Protein AF-A0A955SI25-F1 (afdb_monomer)

Sequence (45 aa):
MTPHPRKVFVVHGEERQSLAFAMRLKTEFPGMEVEVPRVDSTHDV

Solvent-accessible surface area (backbone atoms only — not comparable to full-atom values): 3030 Å² total; per-residue (Å²): 135,85,84,76,70,58,67,46,76,50,72,87,71,58,70,70,58,37,50,55,50,43,53,51,50,39,70,78,36,76,82,35,47,66,43,71,74,58,91,92,64,85,80,91,132

Mean predicted aligned error: 4.82 Å

Nearest PDB structures (foldseek):
  5mkb-assembly1_A  TM=5.007E-01  e=1.660E+00  Lacticaseibacillus casei
  7o62-assembly1_C  TM=4.638E-01  e=4.844E+00  Desulfotalea psychrophila LSv54
  7bg0-assembly2_D  TM=4.365E-01  e=5.202E+00  Escherichia coli K-12

Secondary structure (DSSP, 8-state):
-PPPPSEEE--SS-HHHHHHHHHHHHHH-TTSEEE-PPTT-----

pLDDT: mean 85.68, std 7.5, range [56.5, 94.19]

Structure (mmCIF, N/CA/C/O backbone):
data_AF-A0A955SI25-F1
#
_entry.id   AF-A0A955SI25-F1
#
loop_
_atom_site.group_PDB
_atom_site.id
_atom_site.type_symbol
_atom_site.label_atom_id
_atom_site.label_alt_id
_atom_site.label_comp_id
_atom_site.label_asym_id
_atom_site.label_entity_id
_atom_site.label_seq_id
_atom_site.pdbx_PDB_ins_code
_atom_site.Cartn_x
_atom_site.Cartn_y
_atom_site.Cartn_z
_atom_site.occupancy
_atom_site.B_iso_or_equiv
_atom_site.auth_seq_id
_atom_site.auth_comp_id
_atom_site.auth_asym_id
_atom_site.auth_atom_id
_atom_site.pdbx_PDB_model_num
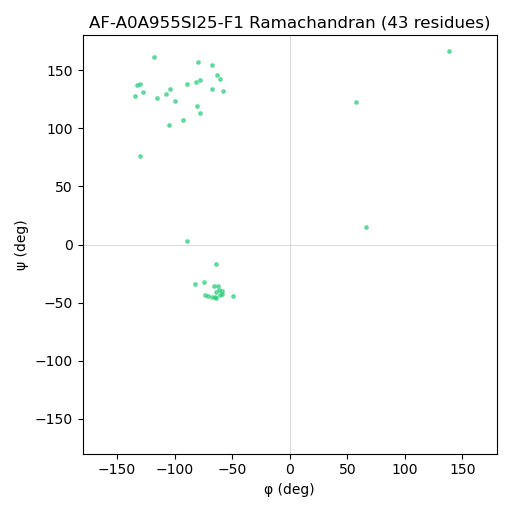ATOM 1 N N . MET A 1 1 ? -20.039 6.660 10.123 1.00 56.50 1 MET A N 1
ATOM 2 C CA . MET A 1 1 ? -18.746 5.979 10.341 1.00 56.50 1 MET A CA 1
ATOM 3 C C . MET A 1 1 ? -18.223 5.579 8.976 1.00 56.50 1 MET A C 1
ATOM 5 O O . MET A 1 1 ? -18.905 4.832 8.289 1.00 56.50 1 MET A O 1
ATOM 9 N N . THR A 1 2 ? -17.103 6.139 8.536 1.00 70.94 2 THR A N 1
ATOM 10 C CA . THR A 1 2 ? -16.470 5.771 7.264 1.00 70.94 2 THR A CA 1
ATOM 11 C C . THR A 1 2 ? -15.661 4.489 7.486 1.00 70.94 2 THR A C 1
ATOM 13 O O . THR A 1 2 ? -14.784 4.487 8.354 1.00 70.94 2 THR A O 1
ATOM 16 N N . PRO A 1 3 ? -15.969 3.376 6.797 1.00 77.69 3 PRO A N 1
ATOM 17 C CA . PRO A 1 3 ? -15.196 2.150 6.939 1.00 77.69 3 PRO A CA 1
ATOM 18 C C . PRO A 1 3 ? -13.793 2.364 6.370 1.00 77.69 3 PRO A C 1
ATOM 20 O O . PRO A 1 3 ? -13.638 2.915 5.281 1.00 77.69 3 PRO A O 1
ATOM 23 N N . HIS A 1 4 ? -12.778 1.927 7.112 1.00 81.62 4 HIS A N 1
ATOM 24 C CA . HIS A 1 4 ? -11.407 1.905 6.615 1.00 81.62 4 HIS A CA 1
ATOM 25 C C . HIS A 1 4 ? -11.155 0.566 5.911 1.00 81.62 4 HIS A C 1
ATOM 27 O O . HIS A 1 4 ? -11.597 -0.474 6.417 1.00 81.62 4 HIS A O 1
ATOM 33 N N . PRO A 1 5 ? -10.471 0.567 4.756 1.00 88.44 5 PRO A N 1
ATOM 34 C CA . PRO A 1 5 ? -10.074 -0.669 4.103 1.00 88.44 5 PRO A CA 1
ATOM 35 C C . PRO A 1 5 ? -9.102 -1.451 4.994 1.00 88.44 5 PRO A C 1
ATOM 37 O O . PRO A 1 5 ? -8.288 -0.872 5.711 1.00 88.44 5 PRO A O 1
ATOM 40 N N . ARG A 1 6 ? -9.192 -2.784 4.944 1.00 89.38 6 ARG A N 1
ATOM 41 C CA . ARG A 1 6 ? -8.261 -3.672 5.659 1.00 89.38 6 ARG A CA 1
ATOM 42 C C . ARG A 1 6 ? -6.958 -3.878 4.895 1.00 89.38 6 ARG A C 1
ATOM 44 O O . ARG A 1 6 ? -5.919 -3.992 5.531 1.00 89.38 6 ARG A O 1
ATOM 51 N N . LYS A 1 7 ? -7.019 -3.900 3.559 1.00 90.94 7 LYS A N 1
ATOM 52 C CA . LYS A 1 7 ? -5.874 -4.098 2.667 1.00 90.94 7 LYS A CA 1
ATOM 53 C C . LYS A 1 7 ? -5.871 -3.069 1.537 1.00 90.94 7 LYS A C 1
ATOM 55 O O . LYS A 1 7 ? -6.923 -2.767 0.977 1.00 90.94 7 LYS A O 1
ATOM 60 N N . VAL A 1 8 ? -4.698 -2.524 1.226 1.00 91.56 8 VAL A N 1
ATOM 61 C CA . VAL A 1 8 ? -4.471 -1.510 0.192 1.00 91.56 8 VAL A CA 1
ATOM 62 C C . VAL A 1 8 ? -3.253 -1.891 -0.640 1.00 91.56 8 VAL A C 1
ATOM 64 O O . VAL A 1 8 ? -2.163 -2.096 -0.107 1.00 91.56 8 VAL A O 1
ATOM 67 N N . PHE A 1 9 ? -3.435 -1.917 -1.958 1.00 91.88 9 PHE A N 1
ATOM 68 C CA . PHE A 1 9 ? -2.348 -2.057 -2.920 1.00 91.88 9 PHE A CA 1
ATOM 69 C C . PHE A 1 9 ? -1.993 -0.687 -3.487 1.00 91.88 9 PHE A C 1
ATOM 71 O O . PHE A 1 9 ? -2.850 0.006 -4.035 1.00 91.88 9 PHE A O 1
ATOM 78 N N . VAL A 1 10 ? -0.730 -0.294 -3.358 1.00 90.75 10 VAL A N 1
ATOM 79 C CA . VAL A 1 10 ? -0.216 0.941 -3.952 1.00 90.75 10 VAL A CA 1
ATOM 80 C C . VAL A 1 10 ? 0.368 0.601 -5.316 1.00 90.75 10 VAL A C 1
ATOM 82 O O . VAL A 1 10 ? 1.425 -0.018 -5.410 1.00 90.75 10 VAL A O 1
ATOM 85 N N . VAL A 1 11 ? -0.345 1.000 -6.365 1.00 88.94 11 VAL A N 1
ATOM 86 C CA . VAL A 1 11 ? 0.011 0.759 -7.770 1.00 88.94 11 VAL A CA 1
ATOM 87 C C . VAL A 1 11 ? 0.239 2.077 -8.505 1.00 88.94 11 VAL A C 1
ATOM 89 O O . VAL A 1 11 ? -0.259 3.109 -8.066 1.00 88.94 11 VAL A O 1
ATOM 92 N N . HIS A 1 12 ? 0.922 2.002 -9.653 1.00 76.38 12 HIS A N 1
ATOM 93 C CA . HIS A 1 12 ? 1.285 3.119 -10.535 1.00 76.38 12 HIS A CA 1
ATOM 94 C C . HIS A 1 12 ? 2.113 4.240 -9.872 1.00 76.38 12 HIS A C 1
ATOM 96 O O . HIS A 1 12 ? 1.701 4.901 -8.927 1.00 76.38 12 HIS A O 1
ATOM 102 N N . GLY A 1 13 ? 3.288 4.507 -10.442 1.00 76.56 13 GLY A N 1
ATOM 103 C CA . GLY A 1 13 ? 4.253 5.490 -9.947 1.00 76.56 13 GLY A CA 1
ATOM 104 C C . GLY A 1 13 ? 5.669 4.932 -10.035 1.00 76.56 13 GLY A C 1
ATOM 105 O O . GLY A 1 13 ? 5.858 3.733 -10.241 1.00 76.56 13 GLY A O 1
ATOM 106 N N . GLU A 1 14 ? 6.683 5.784 -9.884 1.00 85.12 14 GLU A N 1
ATOM 107 C CA . GLU A 1 14 ? 8.050 5.283 -9.722 1.00 85.12 14 GLU A CA 1
ATOM 108 C C . GLU A 1 14 ? 8.130 4.408 -8.463 1.00 85.12 14 GLU A C 1
ATOM 110 O O . GLU A 1 14 ? 7.511 4.716 -7.439 1.00 85.12 14 GLU A O 1
ATOM 115 N N . GLU A 1 15 ? 8.911 3.327 -8.509 1.00 82.81 15 GLU A N 1
ATOM 116 C CA . GLU A 1 15 ? 9.031 2.352 -7.413 1.00 82.81 15 GLU A CA 1
ATOM 117 C C . GLU A 1 15 ? 9.299 3.034 -6.062 1.00 82.81 15 GLU A C 1
ATOM 119 O O . GLU A 1 15 ? 8.643 2.763 -5.054 1.00 82.81 15 GLU A O 1
ATOM 124 N N . ARG A 1 16 ? 10.210 4.013 -6.063 1.00 86.75 16 ARG A N 1
ATOM 125 C CA . ARG A 1 16 ? 10.610 4.759 -4.867 1.00 86.75 16 ARG A CA 1
ATOM 126 C C . ARG A 1 16 ? 9.473 5.611 -4.291 1.00 86.75 16 ARG A C 1
ATOM 128 O O . ARG A 1 16 ? 9.364 5.735 -3.073 1.00 86.75 16 ARG A O 1
ATOM 135 N N . GLN A 1 17 ? 8.624 6.178 -5.148 1.00 89.75 17 GLN A N 1
ATOM 136 C CA . GLN A 1 17 ? 7.471 6.982 -4.735 1.00 89.75 17 GLN A CA 1
ATOM 137 C C . GLN A 1 17 ? 6.362 6.094 -4.167 1.00 89.75 17 GLN A C 1
ATOM 139 O O . GLN A 1 17 ? 5.816 6.396 -3.106 1.00 89.75 17 GLN A O 1
ATOM 144 N N . SER A 1 18 ? 6.096 4.963 -4.824 1.00 88.62 18 SER A N 1
ATOM 145 C CA . SER A 1 18 ? 5.114 3.969 -4.376 1.00 88.62 18 SER A CA 1
ATOM 146 C C . SER A 1 18 ? 5.485 3.409 -3.000 1.00 88.62 18 SER A C 1
ATOM 148 O O . SER A 1 18 ? 4.647 3.346 -2.099 1.00 88.62 18 SER A O 1
ATOM 150 N N . LEU A 1 19 ? 6.769 3.097 -2.792 1.00 88.88 19 LEU A N 1
ATOM 151 C CA . LEU A 1 19 ? 7.285 2.634 -1.504 1.00 88.88 19 LEU A CA 1
ATOM 152 C C . LEU A 1 19 ? 7.157 3.708 -0.412 1.00 88.88 19 LEU A C 1
ATOM 154 O O . LEU A 1 19 ? 6.683 3.419 0.688 1.00 88.88 19 LEU A O 1
ATOM 158 N N . ALA A 1 20 ? 7.540 4.953 -0.715 1.00 91.69 20 ALA A N 1
ATOM 159 C CA . ALA A 1 20 ? 7.440 6.061 0.232 1.00 91.6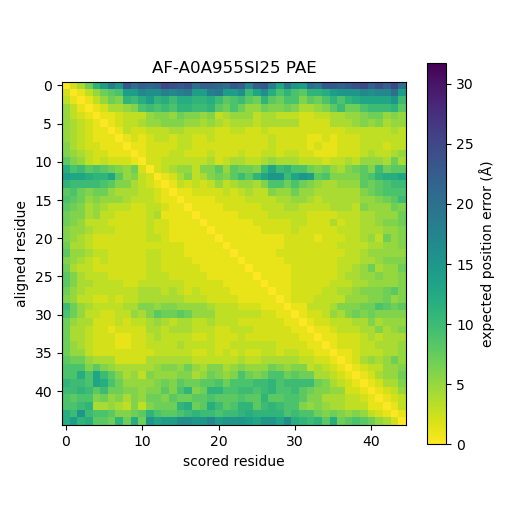9 20 ALA A CA 1
ATOM 160 C C . ALA A 1 20 ? 5.985 6.336 0.647 1.00 91.69 20 ALA A C 1
ATOM 162 O O . ALA A 1 20 ? 5.709 6.590 1.822 1.00 91.69 20 ALA A O 1
ATOM 163 N N . PHE A 1 21 ? 5.044 6.245 -0.294 1.00 92.31 21 PHE A N 1
ATOM 164 C CA . PHE A 1 21 ? 3.620 6.398 -0.010 1.00 92.31 21 PHE A CA 1
ATOM 165 C C . PHE A 1 21 ? 3.083 5.251 0.854 1.00 92.31 21 PHE A C 1
ATOM 167 O O . PHE A 1 21 ? 2.431 5.501 1.869 1.00 92.31 21 PHE A O 1
ATOM 174 N N . ALA A 1 22 ? 3.436 4.004 0.528 1.00 90.81 22 ALA A N 1
ATOM 175 C CA . ALA A 1 22 ? 3.052 2.837 1.317 1.00 90.81 22 ALA A CA 1
ATOM 176 C C . ALA A 1 22 ? 3.554 2.920 2.771 1.00 90.81 22 ALA A C 1
ATOM 178 O O . ALA A 1 22 ? 2.822 2.585 3.701 1.00 90.81 22 ALA A O 1
A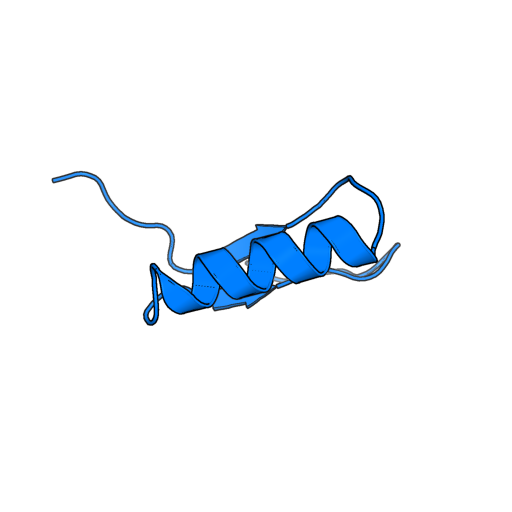TOM 179 N N . MET A 1 23 ? 4.777 3.415 2.989 1.00 91.38 23 MET A N 1
ATOM 180 C CA . MET A 1 23 ? 5.329 3.623 4.335 1.00 91.38 23 MET A CA 1
ATOM 181 C C . MET A 1 23 ? 4.546 4.669 5.140 1.00 91.38 23 MET A C 1
ATOM 183 O O . MET A 1 23 ? 4.284 4.462 6.329 1.00 91.38 23 MET A O 1
ATOM 187 N N . ARG A 1 24 ? 4.134 5.772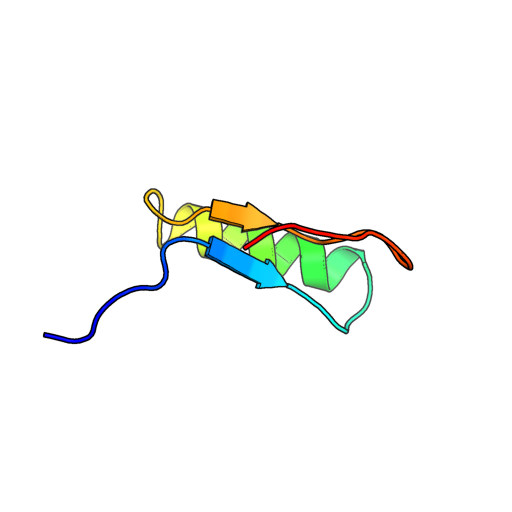 4.502 1.00 94.19 24 ARG A N 1
ATOM 188 C CA . ARG A 1 24 ? 3.313 6.805 5.153 1.00 94.19 24 ARG A CA 1
ATOM 189 C C . ARG A 1 24 ? 1.937 6.264 5.535 1.00 94.19 24 ARG A C 1
ATOM 191 O O . ARG A 1 24 ? 1.539 6.429 6.681 1.00 94.19 24 ARG A O 1
ATOM 198 N N . LEU A 1 25 ? 1.281 5.528 4.635 1.00 91.44 25 LEU A N 1
ATOM 199 C CA . LEU A 1 25 ? -0.001 4.869 4.911 1.00 91.44 25 LEU A CA 1
ATOM 200 C C . LEU A 1 25 ? 0.083 3.891 6.089 1.00 91.44 25 LEU A C 1
ATOM 202 O O . LEU A 1 25 ? -0.793 3.909 6.945 1.00 91.44 25 LEU A O 1
ATOM 206 N N . LYS A 1 26 ? 1.147 3.081 6.181 1.00 90.50 26 LYS A N 1
ATOM 207 C CA . LYS A 1 26 ? 1.356 2.187 7.339 1.00 90.50 26 LYS A CA 1
ATOM 208 C C . LYS A 1 26 ? 1.529 2.952 8.648 1.00 90.50 26 LYS A C 1
ATOM 210 O O . LYS A 1 26 ? 1.091 2.481 9.691 1.00 90.50 26 LYS A O 1
ATOM 215 N N . THR A 1 27 ? 2.182 4.113 8.592 1.00 91.56 27 THR A N 1
ATOM 216 C CA . THR A 1 27 ? 2.407 4.964 9.768 1.00 91.56 27 THR A CA 1
ATOM 217 C C . THR A 1 27 ? 1.109 5.614 10.245 1.00 91.56 27 THR A C 1
ATOM 219 O O . THR A 1 27 ? 0.839 5.626 11.442 1.00 91.56 27 THR A O 1
ATOM 222 N N . GLU A 1 28 ? 0.295 6.133 9.323 1.00 92.81 28 GLU A N 1
ATOM 223 C CA . GLU A 1 28 ? -0.991 6.766 9.653 1.00 92.81 28 GLU A CA 1
ATOM 224 C C . GLU A 1 28 ? -2.075 5.749 10.033 1.00 92.81 28 GLU A C 1
ATOM 226 O O . GLU A 1 28 ? -2.924 6.039 10.875 1.00 92.81 28 GLU A O 1
ATOM 231 N N . PHE A 1 29 ? -2.036 4.547 9.451 1.00 90.25 29 PHE A N 1
ATOM 232 C CA . PHE A 1 29 ? -3.058 3.514 9.620 1.00 90.25 29 PHE A CA 1
ATOM 233 C C . PHE A 1 29 ? -2.420 2.163 9.986 1.00 90.25 29 P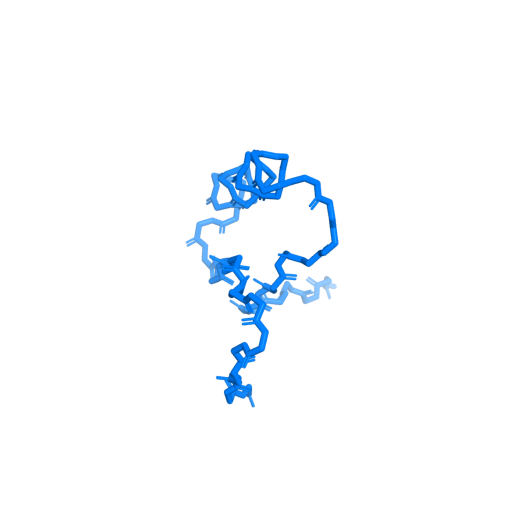HE A C 1
ATOM 235 O O . PHE A 1 29 ? -2.362 1.255 9.155 1.00 90.25 29 PHE A O 1
ATOM 242 N N . PRO A 1 30 ? -1.980 1.973 11.244 1.00 86.31 30 PRO A N 1
ATOM 243 C CA . PRO A 1 30 ? -1.273 0.759 11.667 1.00 86.31 30 PRO A CA 1
ATOM 244 C C . PRO A 1 30 ? -2.113 -0.529 11.589 1.00 86.31 30 PRO A C 1
ATOM 246 O O . PRO A 1 30 ? -1.558 -1.623 11.606 1.00 86.31 30 PRO A O 1
ATOM 249 N N . GLY A 1 31 ? -3.443 -0.420 11.496 1.00 88.25 31 GLY A N 1
ATOM 250 C CA . GLY A 1 31 ? -4.355 -1.558 11.317 1.00 88.25 31 GLY A CA 1
ATOM 251 C C . GLY A 1 31 ? -4.629 -1.943 9.860 1.00 88.25 31 GLY A C 1
ATOM 252 O O . GLY A 1 31 ? -5.462 -2.815 9.620 1.00 88.25 31 GLY A O 1
ATOM 253 N N . MET A 1 32 ? -3.987 -1.278 8.898 1.00 90.12 32 MET A N 1
ATOM 254 C CA . MET A 1 32 ? -4.195 -1.491 7.470 1.00 90.12 32 MET A CA 1
ATOM 255 C C . MET A 1 32 ? -2.996 -2.209 6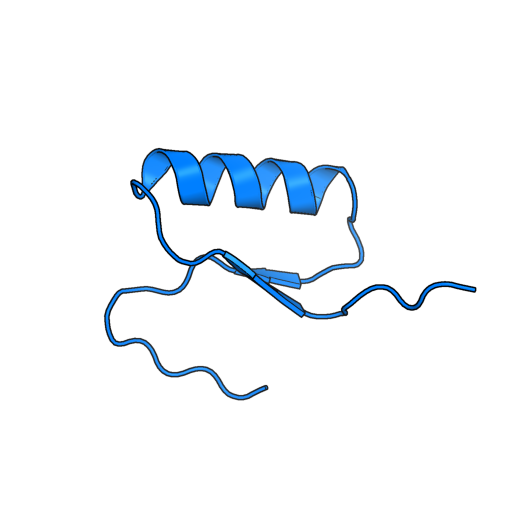.850 1.00 90.12 32 MET A C 1
ATOM 257 O O . MET A 1 32 ? -1.845 -1.794 6.995 1.00 90.12 32 MET A O 1
ATOM 261 N N . GLU A 1 33 ? -3.266 -3.284 6.120 1.00 90.88 33 GLU A N 1
ATOM 262 C CA . GLU A 1 33 ? -2.261 -4.008 5.357 1.00 90.88 33 GLU A CA 1
ATOM 263 C C . GLU A 1 33 ? -1.964 -3.248 4.062 1.00 90.88 33 GLU A C 1
ATOM 265 O O . GLU A 1 33 ? -2.824 -3.112 3.197 1.00 90.88 33 GLU A O 1
ATOM 270 N N . VAL A 1 34 ? -0.749 -2.718 3.930 1.00 91.88 34 VAL A N 1
ATOM 271 C CA . VAL A 1 34 ? -0.344 -1.946 2.746 1.00 91.88 34 VAL A CA 1
ATOM 272 C C . VAL A 1 34 ? 0.763 -2.677 1.999 1.00 91.88 34 VAL A C 1
ATOM 274 O O . VAL A 1 34 ? 1.808 -3.003 2.576 1.00 91.88 34 VAL A O 1
ATOM 277 N N . GLU A 1 35 ? 0.548 -2.897 0.708 1.00 90.31 35 GLU A N 1
ATOM 278 C CA . GLU A 1 35 ? 1.423 -3.678 -0.163 1.00 90.31 35 GLU A CA 1
ATOM 279 C C . GLU A 1 35 ? 1.739 -2.909 -1.455 1.00 90.31 35 GLU A C 1
ATOM 281 O O . GLU A 1 35 ? 0.865 -2.271 -2.038 1.00 90.31 35 GLU A O 1
ATOM 286 N N . VAL A 1 36 ? 2.998 -2.958 -1.901 1.00 88.69 36 VAL A N 1
ATOM 287 C CA . VAL A 1 36 ? 3.402 -2.505 -3.241 1.00 88.69 36 VAL A CA 1
ATOM 288 C C . VAL A 1 36 ? 3.635 -3.774 -4.064 1.00 88.69 36 VAL A C 1
ATOM 290 O O . VAL A 1 36 ? 4.645 -4.447 -3.834 1.00 88.69 36 VAL A O 1
ATOM 29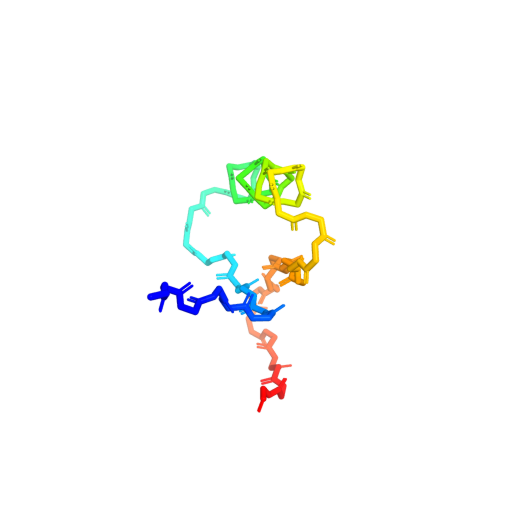3 N N . PRO A 1 37 ? 2.698 -4.162 -4.945 1.00 86.56 37 PRO A N 1
ATOM 294 C CA . PRO A 1 37 ? 2.824 -5.386 -5.723 1.00 86.56 37 PRO A CA 1
ATOM 295 C C . PRO A 1 37 ? 3.971 -5.277 -6.732 1.00 86.56 37 PRO A C 1
ATOM 297 O O . PRO A 1 37 ? 4.351 -4.186 -7.167 1.00 86.56 37 PRO A O 1
ATOM 300 N N . ARG A 1 38 ? 4.529 -6.429 -7.112 1.00 83.00 38 ARG A N 1
ATOM 301 C CA . ARG A 1 38 ? 5.506 -6.495 -8.204 1.00 83.00 38 ARG A CA 1
ATOM 302 C C . ARG A 1 38 ? 4.767 -6.458 -9.538 1.00 83.00 38 ARG A C 1
ATOM 304 O O . ARG A 1 38 ? 3.595 -6.813 -9.625 1.00 83.00 38 ARG A O 1
ATOM 311 N N . VAL A 1 39 ? 5.465 -6.048 -10.594 1.00 79.62 39 VAL A N 1
ATOM 312 C CA . VAL A 1 39 ? 4.921 -6.181 -11.951 1.00 79.62 39 VAL A CA 1
ATOM 313 C C . VAL A 1 39 ? 4.616 -7.665 -12.197 1.00 79.62 39 VAL A C 1
ATOM 315 O O . VAL A 1 39 ? 5.430 -8.523 -11.852 1.00 79.62 39 VAL A O 1
ATOM 318 N N . ASP A 1 40 ? 3.415 -7.941 -12.707 1.00 81.44 40 ASP A N 1
ATOM 319 C CA . ASP A 1 40 ? 2.863 -9.277 -12.974 1.00 81.44 40 ASP A CA 1
ATOM 320 C C . ASP A 1 40 ? 2.590 -10.176 -11.746 1.00 81.44 40 ASP A C 1
ATOM 322 O O . ASP A 1 40 ? 2.357 -11.378 -11.899 1.00 81.44 40 ASP A O 1
ATOM 326 N N . SER A 1 41 ? 2.565 -9.639 -10.516 1.00 82.75 41 SER A N 1
ATOM 327 C CA . SER A 1 41 ? 2.156 -10.426 -9.341 1.00 82.75 41 SER A CA 1
ATOM 328 C C . SER A 1 41 ? 0.634 -10.581 -9.232 1.00 82.75 41 SER A C 1
ATOM 330 O O . SER A 1 41 ? -0.133 -9.658 -9.499 1.00 82.75 41 SER A O 1
ATOM 332 N N . THR A 1 42 ? 0.185 -11.769 -8.813 1.00 83.00 42 THR A N 1
ATOM 333 C CA . THR A 1 42 ? -1.231 -12.072 -8.546 1.00 83.00 42 THR A CA 1
ATOM 334 C C . THR A 1 42 ? -1.472 -12.100 -7.041 1.00 83.00 42 THR A C 1
ATOM 336 O O . THR A 1 42 ? -0.700 -12.719 -6.309 1.00 83.00 42 THR A O 1
ATOM 339 N N . HIS A 1 43 ? -2.541 -11.444 -6.589 1.00 77.75 43 HIS A N 1
ATOM 340 C CA . HIS A 1 43 ? -2.924 -11.381 -5.179 1.00 77.75 43 HIS A CA 1
ATOM 341 C C . HIS A 1 43 ? -4.382 -11.812 -5.018 1.00 77.75 43 HIS A C 1
ATOM 343 O O . HIS A 1 43 ? -5.249 -11.325 -5.742 1.00 77.75 43 HIS A O 1
ATOM 349 N N . ASP A 1 44 ? -4.627 -12.711 -4.067 1.00 74.62 44 ASP A N 1
ATOM 350 C CA . ASP A 1 44 ? -5.970 -13.072 -3.605 1.00 74.62 44 ASP A CA 1
ATOM 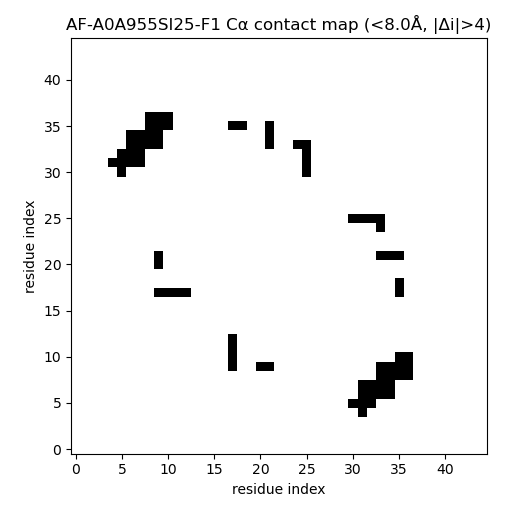351 C C . ASP A 1 44 ? -6.453 -12.017 -2.589 1.00 74.62 44 ASP A C 1
ATOM 353 O O . ASP A 1 44 ? -5.644 -11.521 -1.790 1.00 74.62 44 ASP A O 1
ATOM 357 N N . VAL A 1 45 ? -7.732 -11.632 -2.654 1.00 69.81 45 VAL A N 1
ATOM 358 C CA . VAL A 1 45 ? -8.327 -10.494 -1.913 1.00 69.81 45 VAL A CA 1
ATOM 359 C C . VAL A 1 45 ? -9.570 -10.877 -1.133 1.00 69.81 45 VAL A C 1
ATOM 361 O O . VAL A 1 45 ? -10.458 -11.535 -1.713 1.00 69.81 45 VAL A O 1
#

Radius of gyration: 11.2 Å; Cα contacts (8 Å, |Δi|>4): 38; 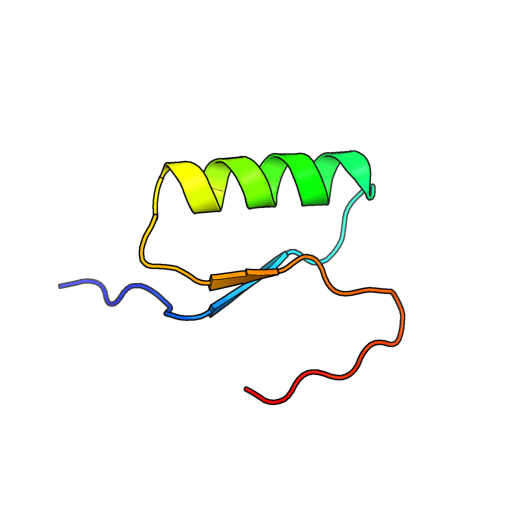chains: 1; bounding box: 29×20×25 Å

Foldseek 3Di:
DDDDAQEEEQDDDPPVVSVVVQVVCCVVCVNHHYYHDDVPDDDDD